Protein AF-A0A950PH02-F1 (afdb_monomer)

Mean predicted aligned error: 13.26 Å

Structure (mmCIF, N/CA/C/O backbone):
data_AF-A0A950PH02-F1
#
_entry.id   AF-A0A950PH02-F1
#
loop_
_atom_site.group_PDB
_atom_site.id
_atom_site.type_symbol
_atom_site.label_atom_id
_atom_site.label_alt_id
_atom_site.label_comp_id
_atom_site.label_asym_id
_atom_site.label_entity_id
_atom_site.label_seq_id
_atom_site.pdbx_PDB_ins_code
_atom_site.Cartn_x
_atom_site.Cartn_y
_atom_site.Cartn_z
_atom_site.occupancy
_atom_site.B_iso_or_equiv
_atom_site.auth_seq_id
_atom_site.auth_comp_id
_atom_site.auth_asym_id
_atom_site.auth_atom_id
_atom_site.pdbx_PDB_model_num
ATOM 1 N N . MET A 1 1 ? 4.020 9.907 53.297 1.00 42.47 1 MET A N 1
ATOM 2 C CA . MET A 1 1 ? 3.518 11.001 52.440 1.00 42.47 1 MET A CA 1
ATOM 3 C C . MET A 1 1 ? 4.330 10.961 51.159 1.00 42.47 1 MET A C 1
ATOM 5 O O . MET A 1 1 ? 5.426 11.499 51.120 1.00 42.47 1 MET A O 1
ATOM 9 N N . THR A 1 2 ? 3.854 10.184 50.190 1.00 59.25 2 THR A N 1
ATOM 10 C CA . THR A 1 2 ? 4.498 9.960 48.889 1.00 59.25 2 THR A CA 1
ATOM 11 C C . THR A 1 2 ? 4.078 11.093 47.957 1.00 59.25 2 THR A C 1
ATOM 13 O O . THR A 1 2 ? 2.890 11.402 47.890 1.00 59.25 2 THR A O 1
ATOM 16 N N . GLY A 1 3 ? 5.052 11.756 47.329 1.00 49.88 3 GLY A N 1
ATOM 17 C CA . GLY A 1 3 ? 4.821 12.865 46.401 1.00 49.88 3 GLY A CA 1
ATOM 18 C C . GLY A 1 3 ? 4.060 12.435 45.139 1.00 49.88 3 GLY A C 1
ATOM 19 O O . GLY A 1 3 ? 3.965 11.238 44.866 1.00 49.88 3 GLY A O 1
ATOM 20 N N . PRO A 1 4 ? 3.495 13.396 44.389 1.00 54.38 4 PRO A N 1
ATOM 21 C CA . PRO A 1 4 ? 2.764 13.107 43.164 1.00 54.38 4 PRO A CA 1
ATOM 22 C C . PRO A 1 4 ? 3.707 12.541 42.096 1.00 54.38 4 PRO A C 1
ATOM 24 O O . PRO A 1 4 ? 4.784 13.083 41.850 1.00 54.38 4 PRO A O 1
ATOM 27 N N . ASP A 1 5 ? 3.270 11.445 41.482 1.00 52.09 5 ASP A N 1
ATOM 28 C CA . ASP A 1 5 ? 3.854 10.839 40.287 1.00 52.09 5 ASP A CA 1
ATOM 29 C C . ASP A 1 5 ? 3.752 11.845 39.121 1.00 52.09 5 ASP A C 1
ATOM 31 O O . ASP A 1 5 ? 2.639 12.292 38.808 1.00 52.09 5 ASP A O 1
ATOM 35 N N . PRO A 1 6 ? 4.866 12.304 38.521 1.00 50.47 6 PRO A N 1
ATOM 36 C CA . PRO A 1 6 ? 4.802 13.246 37.421 1.00 50.47 6 PRO A CA 1
ATOM 37 C C . PRO A 1 6 ? 4.293 12.515 36.182 1.00 50.47 6 PRO A C 1
ATOM 39 O O . PRO A 1 6 ? 4.991 11.685 35.611 1.00 50.47 6 PRO A O 1
ATOM 42 N N . ALA A 1 7 ? 3.061 12.853 35.799 1.00 45.34 7 ALA A N 1
ATOM 43 C CA . ALA A 1 7 ? 2.533 12.822 34.440 1.00 45.34 7 ALA A CA 1
ATOM 44 C C . ALA A 1 7 ? 3.346 11.956 33.461 1.00 45.34 7 ALA A C 1
ATOM 46 O O . ALA A 1 7 ? 4.291 12.423 32.823 1.00 45.34 7 ALA A O 1
ATOM 47 N N . ARG A 1 8 ? 2.920 10.699 33.300 1.00 47.16 8 ARG A N 1
ATOM 48 C CA . ARG A 1 8 ? 3.188 9.924 32.085 1.00 47.16 8 ARG A CA 1
ATOM 49 C C . ARG A 1 8 ? 2.896 10.848 30.890 1.00 47.16 8 ARG A C 1
ATOM 51 O O . ARG A 1 8 ? 1.777 11.366 30.833 1.00 47.16 8 ARG A O 1
ATOM 58 N N . PRO A 1 9 ? 3.849 11.119 29.983 1.00 44.38 9 PRO A N 1
ATOM 59 C CA . PRO A 1 9 ? 3.592 12.029 28.879 1.00 44.38 9 PRO A CA 1
ATOM 60 C C . PRO A 1 9 ? 2.496 11.424 28.003 1.00 44.38 9 PRO A C 1
ATOM 62 O O . PRO A 1 9 ? 2.694 10.400 27.356 1.00 44.38 9 PRO A O 1
ATOM 65 N N . ALA A 1 10 ? 1.333 12.070 27.988 1.00 47.09 10 ALA A N 1
ATOM 66 C CA . ALA A 1 10 ? 0.228 11.792 27.074 1.00 47.09 10 ALA A CA 1
ATOM 67 C C . ALA A 1 10 ? 0.521 12.310 25.649 1.00 47.09 10 ALA A C 1
ATOM 69 O O . ALA A 1 10 ? -0.404 12.633 24.914 1.00 47.09 10 ALA A O 1
ATOM 70 N N . ASP A 1 11 ? 1.802 12.445 25.289 1.00 45.53 11 ASP A N 1
ATOM 71 C CA . ASP A 1 11 ? 2.251 13.363 24.240 1.00 45.53 11 ASP A CA 1
ATOM 72 C C . ASP A 1 11 ? 3.466 12.847 23.457 1.00 45.53 11 ASP A C 1
ATOM 74 O O . ASP A 1 11 ? 4.224 13.615 22.868 1.00 45.53 11 ASP A O 1
ATOM 78 N N . SER A 1 12 ? 3.657 11.528 23.390 1.00 48.78 12 SER A N 1
ATOM 79 C CA . SER A 1 12 ? 4.477 10.951 22.319 1.00 48.78 12 SER A CA 1
ATOM 80 C C . SER A 1 12 ? 3.660 10.933 21.025 1.00 48.78 12 SER A C 1
ATOM 82 O O . SER A 1 12 ? 3.371 9.881 20.463 1.00 48.78 12 SER A O 1
ATOM 84 N N . LEU A 1 13 ? 3.245 12.123 20.578 1.00 50.16 13 LEU A N 1
ATOM 85 C CA . LEU A 1 13 ? 2.852 12.340 19.195 1.00 50.16 13 LEU A CA 1
ATOM 86 C C . LEU A 1 13 ? 4.040 11.916 18.316 1.00 50.16 13 LEU A C 1
ATOM 88 O O . LEU A 1 13 ? 5.190 12.203 18.667 1.00 50.16 13 LEU A O 1
ATOM 92 N N . PRO A 1 14 ? 3.800 11.231 17.191 1.00 49.84 14 PRO A N 1
ATOM 93 C CA . PRO A 1 14 ? 4.866 10.940 16.245 1.00 49.84 14 PRO A CA 1
ATOM 94 C C . PRO A 1 14 ? 5.542 12.260 15.823 1.00 49.84 14 PRO A C 1
ATOM 96 O O . PR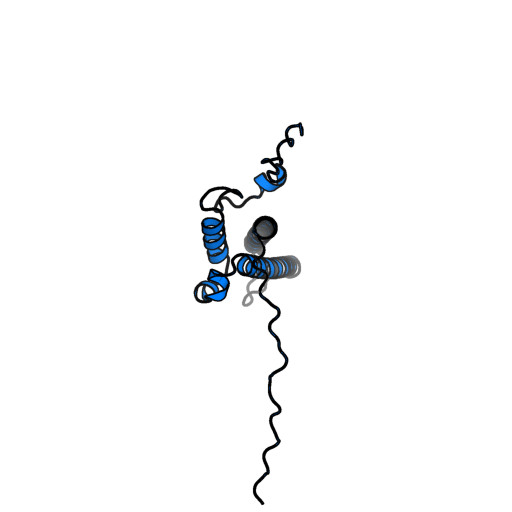O A 1 14 ? 4.866 13.283 15.692 1.00 49.84 14 PRO A O 1
ATOM 99 N N . GLU A 1 15 ? 6.874 12.260 15.658 1.00 4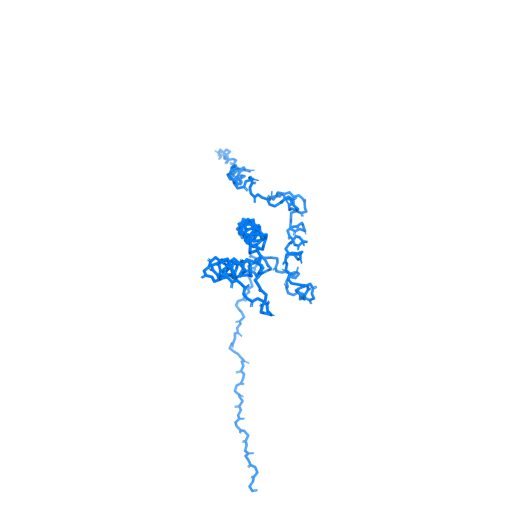6.81 15 GLU A N 1
ATOM 100 C CA . GLU A 1 15 ? 7.638 13.453 15.251 1.00 46.81 15 GLU A CA 1
ATOM 101 C C . GLU A 1 15 ? 6.951 14.178 14.075 1.00 46.81 15 GLU A C 1
ATOM 103 O O . GLU A 1 15 ? 6.387 13.515 13.204 1.00 46.81 15 GLU A O 1
ATOM 108 N N . PRO A 1 16 ? 7.012 15.519 13.972 1.00 48.34 16 PRO A N 1
ATOM 109 C CA . PRO A 1 16 ? 6.280 16.288 12.955 1.00 48.34 16 PRO A CA 1
ATOM 110 C C . PRO A 1 16 ? 6.542 15.842 11.501 1.00 48.34 16 PRO A C 1
ATOM 112 O O . PRO A 1 16 ? 5.706 16.071 10.630 1.00 48.34 16 PRO A O 1
ATOM 115 N N . ALA A 1 17 ? 7.658 15.154 11.230 1.00 47.06 17 ALA A N 1
ATOM 116 C CA . ALA A 1 17 ? 7.941 14.526 9.938 1.00 47.06 17 ALA A CA 1
ATOM 117 C C . ALA A 1 17 ? 7.074 13.280 9.648 1.00 47.06 17 ALA A C 1
ATOM 119 O O . ALA A 1 17 ? 6.694 13.046 8.504 1.00 47.06 17 ALA A O 1
ATOM 120 N N . ALA A 1 18 ? 6.717 12.498 10.668 1.00 51.53 18 ALA A N 1
ATOM 121 C CA . ALA A 1 18 ? 5.810 11.359 10.544 1.00 51.53 18 ALA A CA 1
ATOM 122 C C . ALA A 1 18 ? 4.347 11.796 10.341 1.00 51.53 18 ALA A C 1
ATOM 124 O O . ALA A 1 18 ? 3.586 11.073 9.701 1.00 51.53 18 ALA A O 1
ATOM 125 N N . ALA A 1 19 ? 3.969 12.996 10.799 1.00 56.97 19 ALA A N 1
ATOM 126 C CA . ALA A 1 19 ? 2.664 13.587 10.497 1.00 56.97 19 ALA A CA 1
ATOM 127 C C . ALA A 1 19 ? 2.527 14.012 9.021 1.00 56.97 19 ALA A C 1
ATOM 129 O O . ALA A 1 19 ? 1.443 13.901 8.458 1.00 56.97 19 ALA A O 1
ATOM 130 N N . ALA A 1 20 ? 3.615 14.463 8.381 1.00 68.81 20 ALA A N 1
ATOM 131 C CA . ALA A 1 20 ? 3.591 14.940 6.994 1.00 68.81 20 ALA A CA 1
ATOM 132 C C . ALA A 1 20 ? 3.315 13.829 5.964 1.00 68.81 20 ALA A C 1
ATOM 134 O O . ALA A 1 20 ? 2.728 14.097 4.922 1.00 68.81 20 ALA A O 1
ATOM 135 N N . ASN A 1 21 ? 3.705 12.590 6.275 1.00 84.69 21 ASN A N 1
ATOM 136 C CA . ASN A 1 21 ? 3.513 11.425 5.408 1.00 84.69 21 ASN A CA 1
ATOM 137 C C . ASN A 1 21 ? 2.443 10.472 5.948 1.00 84.69 21 ASN A C 1
ATOM 139 O O . ASN A 1 21 ? 2.432 9.299 5.588 1.00 84.69 21 ASN A O 1
ATOM 143 N N . TRP A 1 22 ? 1.572 10.933 6.846 1.00 93.12 22 TRP A N 1
ATOM 144 C CA . TRP A 1 22 ? 0.465 10.118 7.326 1.00 93.12 22 TRP A CA 1
ATOM 145 C C . TRP A 1 22 ? -0.625 10.011 6.244 1.00 93.12 22 TRP A C 1
ATOM 147 O O . TRP A 1 22 ? -0.921 11.010 5.593 1.00 93.12 22 TRP A O 1
ATOM 157 N N . PRO A 1 23 ? -1.238 8.835 6.019 1.00 96.12 23 PRO A N 1
ATOM 158 C CA . PRO A 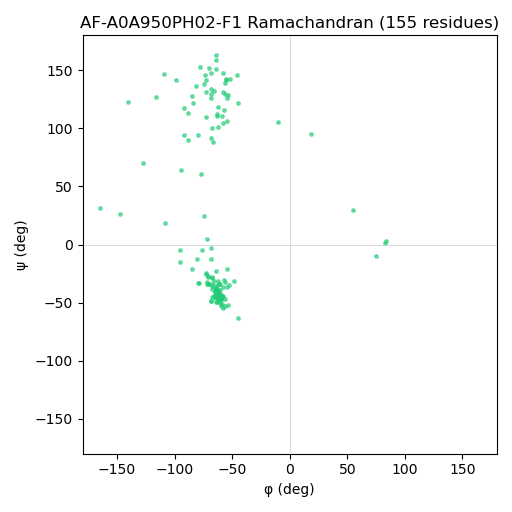1 23 ? -2.275 8.696 5.001 1.00 96.12 23 PRO A CA 1
ATOM 159 C C . PRO A 1 23 ? -3.558 9.455 5.374 1.00 96.12 23 PRO A C 1
ATOM 161 O O . PRO A 1 23 ? -4.155 9.197 6.418 1.00 96.12 23 PRO A O 1
ATOM 164 N N . ASP A 1 24 ? -4.040 10.322 4.477 1.00 93.62 24 ASP A N 1
ATOM 165 C CA . ASP A 1 24 ? -5.232 11.169 4.686 1.00 93.62 24 ASP A CA 1
ATOM 166 C C . ASP A 1 24 ? -6.506 10.380 5.033 1.00 93.62 24 ASP A C 1
ATOM 168 O O . ASP A 1 24 ? -7.371 10.850 5.772 1.00 93.62 24 ASP A O 1
ATOM 172 N N . ALA A 1 25 ? -6.633 9.161 4.502 1.00 95.81 25 ALA A N 1
ATOM 173 C CA . ALA A 1 25 ? -7.783 8.285 4.730 1.00 95.81 25 ALA A CA 1
ATOM 174 C C . ALA A 1 25 ? -7.781 7.607 6.115 1.00 95.81 25 ALA A C 1
ATOM 176 O O . ALA A 1 25 ? -8.727 6.892 6.458 1.00 95.81 25 ALA A O 1
ATOM 177 N N . VAL A 1 26 ? -6.724 7.796 6.908 1.00 97.50 26 VAL A N 1
ATOM 178 C CA . VAL A 1 26 ? -6.527 7.135 8.196 1.00 97.50 26 VAL A CA 1
ATOM 179 C C . VAL A 1 26 ? -6.527 8.178 9.301 1.00 97.50 26 VAL A C 1
ATOM 181 O O . VAL A 1 26 ? -5.760 9.138 9.281 1.00 97.50 26 VAL A O 1
ATOM 184 N N . HIS A 1 27 ? -7.366 7.980 10.314 1.00 94.44 27 HIS A N 1
ATOM 185 C CA . HIS A 1 27 ? -7.370 8.879 11.461 1.00 94.44 27 HIS A CA 1
ATOM 186 C C . HIS A 1 27 ? -6.036 8.816 12.219 1.00 94.44 27 HIS A C 1
ATOM 188 O O . HIS A 1 27 ? -5.305 7.832 12.143 1.00 94.44 27 HIS A O 1
ATOM 194 N N . GLN A 1 28 ? -5.727 9.854 12.991 1.00 90.31 28 GLN A N 1
ATOM 195 C CA . GLN A 1 28 ? -4.506 9.888 13.794 1.00 90.31 28 GLN A CA 1
ATOM 196 C C . GLN A 1 28 ? -4.509 8.796 14.884 1.00 90.31 28 GLN A C 1
ATOM 198 O O . GLN A 1 28 ? -5.584 8.438 15.391 1.00 90.31 28 GLN A O 1
ATOM 203 N N . PRO A 1 29 ? -3.335 8.286 15.292 1.00 88.12 29 PRO A N 1
ATOM 204 C CA . PRO A 1 29 ? -3.211 7.363 16.419 1.00 88.12 29 PRO A CA 1
ATOM 205 C C . PRO A 1 29 ? -3.897 7.888 17.687 1.00 88.12 29 PRO A C 1
ATOM 207 O O . PRO A 1 29 ? -3.892 9.086 17.961 1.00 88.12 29 PRO A O 1
ATOM 210 N N . GLY A 1 30 ? -4.531 7.000 18.456 1.00 83.88 30 GLY A N 1
ATOM 211 C CA . GLY A 1 30 ? -5.246 7.357 19.692 1.00 83.88 30 GLY A CA 1
ATOM 212 C C . GLY A 1 30 ? -6.605 8.046 19.495 1.00 83.88 30 GLY A C 1
ATOM 213 O O . GLY A 1 30 ? -7.374 8.168 20.449 1.00 83.88 30 GLY A O 1
ATOM 214 N N . SER A 1 31 ? -6.956 8.451 18.271 1.00 89.38 31 SER A N 1
ATOM 215 C CA . SER A 1 31 ? -8.267 9.041 17.989 1.00 89.38 31 SER A CA 1
ATOM 216 C C . SER A 1 31 ? -9.384 7.984 17.884 1.00 89.38 31 SER A C 1
ATOM 218 O O . SER A 1 31 ? -9.146 6.835 17.483 1.00 89.38 31 SER A O 1
ATOM 220 N N . PRO A 1 32 ? -10.646 8.348 18.186 1.00 90.38 32 PRO A N 1
ATOM 221 C CA . PRO A 1 32 ? -11.783 7.471 17.940 1.00 90.38 32 PRO A CA 1
ATOM 222 C C . PRO A 1 32 ? -11.868 7.049 16.467 1.00 90.38 32 PRO A C 1
ATOM 224 O O . PRO A 1 32 ? -11.849 7.870 15.549 1.00 90.38 32 PRO A O 1
ATOM 227 N N . GLY A 1 33 ? -12.002 5.743 16.233 1.00 91.44 33 GLY A N 1
ATOM 228 C CA . GLY A 1 33 ? -12.120 5.190 14.882 1.00 91.44 33 GLY A CA 1
ATOM 229 C C . GLY A 1 33 ? -10.794 4.962 14.153 1.00 91.44 33 GLY A C 1
ATOM 230 O O . GLY A 1 33 ? -10.850 4.471 13.026 1.00 91.44 33 GLY A O 1
ATOM 231 N N . PHE A 1 34 ? -9.642 5.216 14.790 1.00 93.31 34 PHE A N 1
ATOM 232 C CA . PHE A 1 34 ? -8.309 4.915 14.250 1.00 93.31 34 PHE A CA 1
ATOM 233 C C . PHE A 1 34 ? -8.237 3.520 13.618 1.00 93.31 34 PHE A C 1
ATOM 235 O O . PHE A 1 34 ? -8.125 3.405 12.398 1.00 93.31 34 PHE A O 1
ATOM 242 N N . GLU A 1 35 ? -8.436 2.459 14.404 1.00 93.00 35 GLU A N 1
ATOM 243 C CA . GLU A 1 35 ? -8.310 1.082 13.909 1.00 93.00 35 GLU A CA 1
ATOM 244 C C . GLU A 1 35 ? -9.298 0.759 12.771 1.00 93.00 35 GLU A C 1
ATOM 246 O O . GLU A 1 35 ? -8.963 0.042 11.827 1.00 93.00 35 GLU A O 1
ATOM 251 N N . ARG A 1 36 ? -10.511 1.333 12.805 1.00 95.94 36 ARG A N 1
ATOM 252 C CA . ARG A 1 36 ? -11.510 1.152 11.739 1.00 95.94 36 ARG A CA 1
ATOM 253 C C . ARG A 1 36 ? -11.060 1.805 10.432 1.00 95.94 36 ARG A C 1
ATOM 255 O O . ARG A 1 36 ? -11.196 1.180 9.383 1.00 95.94 36 ARG A O 1
ATOM 262 N N . SER A 1 37 ? -10.549 3.034 10.500 1.00 97.69 37 SER A N 1
ATOM 263 C CA . SER A 1 37 ? -10.049 3.764 9.329 1.00 97.69 37 SER A CA 1
ATOM 264 C C . SER A 1 37 ? -8.816 3.082 8.727 1.00 97.69 37 SER A C 1
ATOM 266 O O . SER A 1 37 ? -8.807 2.818 7.527 1.00 97.69 37 SER A O 1
ATOM 268 N N . VAL A 1 38 ? -7.864 2.647 9.567 1.00 97.81 38 VAL A N 1
ATOM 269 C CA . VAL A 1 38 ? -6.707 1.830 9.163 1.00 97.81 38 VAL A CA 1
ATOM 270 C C . VAL A 1 38 ? -7.159 0.583 8.414 1.00 97.81 38 VAL A C 1
ATOM 272 O O . VAL A 1 38 ? -6.699 0.320 7.308 1.00 97.81 38 VAL A O 1
ATOM 275 N N . LYS A 1 39 ? -8.081 -0.188 8.998 1.00 97.44 39 LYS A N 1
ATOM 276 C CA . LYS A 1 39 ? -8.559 -1.436 8.401 1.00 97.44 39 LYS A CA 1
ATOM 277 C C . LYS A 1 39 ? -9.227 -1.206 7.046 1.00 97.44 39 LYS A C 1
ATOM 279 O O . LYS A 1 39 ? -8.966 -1.969 6.122 1.00 97.44 39 LYS A O 1
ATOM 284 N N . SER A 1 40 ? -10.075 -0.181 6.925 1.00 98.06 40 SER A N 1
ATOM 285 C CA . SER A 1 40 ? -10.717 0.167 5.650 1.00 98.06 40 SER A CA 1
ATOM 286 C C . SER A 1 40 ? -9.673 0.498 4.588 1.00 98.06 40 SER A C 1
ATOM 288 O O . SER A 1 40 ? -9.644 -0.140 3.541 1.00 98.06 40 SER A O 1
ATOM 290 N N . TRP A 1 41 ? -8.769 1.422 4.911 1.00 98.44 41 TRP A N 1
ATOM 291 C CA . TRP A 1 41 ? -7.717 1.874 4.009 1.00 98.44 41 TRP A CA 1
ATOM 292 C C . TRP A 1 41 ? -6.793 0.730 3.570 1.00 98.44 41 TRP A C 1
ATOM 294 O O . TRP A 1 41 ? -6.546 0.551 2.381 1.00 98.44 41 TRP A O 1
ATOM 304 N N . LEU A 1 42 ? -6.359 -0.129 4.498 1.00 98.50 42 LEU A N 1
ATOM 305 C CA . LEU A 1 42 ? -5.541 -1.296 4.163 1.00 98.50 42 LEU A CA 1
ATOM 306 C C . LEU A 1 42 ? -6.269 -2.286 3.243 1.00 98.50 42 LEU A C 1
ATOM 308 O O . LEU A 1 42 ? -5.631 -2.892 2.387 1.00 98.50 42 LEU A 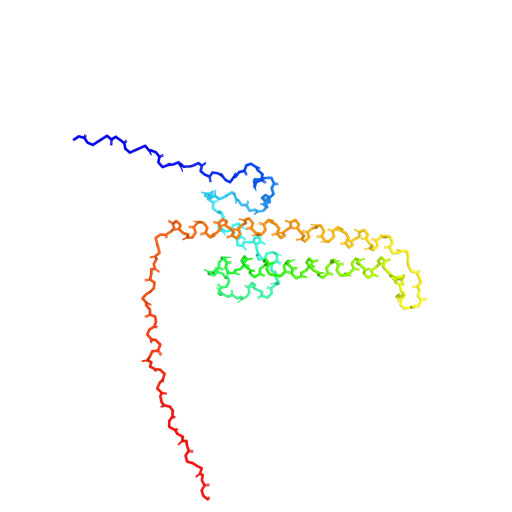O 1
ATOM 312 N N . PHE A 1 43 ? -7.586 -2.464 3.384 1.00 98.38 43 PHE A N 1
ATOM 313 C CA . PHE A 1 43 ? -8.351 -3.307 2.459 1.00 98.38 43 PHE A CA 1
ATOM 314 C C . PHE A 1 43 ? -8.550 -2.682 1.082 1.00 98.38 43 PHE A C 1
ATOM 316 O O . PHE A 1 43 ? -8.742 -3.424 0.119 1.00 98.38 43 PHE A O 1
ATOM 323 N N . ASP A 1 44 ? -8.503 -1.358 0.981 1.00 97.94 44 ASP A N 1
ATOM 324 C CA . ASP A 1 44 ? -8.525 -0.663 -0.304 1.00 97.94 44 ASP A CA 1
ATOM 325 C C . ASP A 1 44 ? -7.200 -0.837 -1.056 1.00 97.94 44 ASP A C 1
ATOM 327 O O . ASP A 1 44 ? -7.213 -0.977 -2.278 1.00 97.94 44 ASP A O 1
ATOM 331 N N . LEU A 1 45 ? -6.083 -0.945 -0.329 1.00 97.81 45 LEU A N 1
ATOM 332 C CA . LEU A 1 45 ? -4.766 -1.273 -0.888 1.00 97.81 45 LEU A CA 1
ATOM 333 C C . LEU A 1 45 ? -4.576 -2.773 -1.157 1.00 97.81 45 LEU A C 1
ATOM 335 O O . LEU A 1 45 ? -3.860 -3.175 -2.077 1.00 97.81 45 LEU A O 1
ATOM 339 N N . ALA A 1 46 ? -5.178 -3.629 -0.333 1.00 97.00 46 ALA A N 1
ATOM 340 C CA . ALA A 1 46 ? -5.029 -5.067 -0.461 1.00 97.00 46 ALA A CA 1
ATOM 341 C C . ALA A 1 46 ? -5.744 -5.600 -1.716 1.00 97.00 46 ALA A C 1
ATOM 343 O O . ALA A 1 46 ? -6.780 -5.081 -2.139 1.00 97.00 46 ALA A O 1
ATOM 344 N N . PRO A 1 47 ? -5.267 -6.718 -2.290 1.00 95.12 47 PRO A N 1
ATOM 345 C CA . PRO A 1 47 ? -6.003 -7.386 -3.349 1.00 95.12 47 PRO A CA 1
ATOM 346 C C . PRO A 1 47 ? -7.439 -7.731 -2.916 1.00 95.12 47 PRO A C 1
ATOM 348 O O . PRO A 1 47 ? -7.624 -8.201 -1.791 1.00 95.12 47 PRO A O 1
ATOM 351 N N . PRO A 1 48 ? -8.448 -7.631 -3.806 1.00 95.69 48 PRO A N 1
ATOM 352 C CA . PRO A 1 48 ? -9.854 -7.801 -3.429 1.00 95.69 48 PRO A CA 1
ATOM 353 C C . PRO A 1 48 ? -10.163 -9.102 -2.679 1.00 95.69 48 PRO A C 1
ATOM 355 O O . PRO A 1 48 ? -10.967 -9.100 -1.752 1.00 95.69 48 PRO A O 1
ATOM 358 N N . ARG A 1 49 ? -9.469 -10.196 -3.025 1.00 95.06 49 ARG A N 1
ATOM 359 C CA . ARG A 1 49 ? -9.615 -11.506 -2.371 1.00 95.06 49 ARG A CA 1
ATOM 360 C C . ARG A 1 49 ? -9.367 -11.474 -0.857 1.00 95.06 49 ARG A C 1
ATOM 362 O O . ARG A 1 49 ? -9.987 -12.238 -0.133 1.00 95.06 49 ARG A O 1
ATOM 369 N N . CYS A 1 50 ? -8.509 -10.574 -0.372 1.00 95.00 50 CYS A N 1
ATOM 370 C CA . CYS A 1 50 ? -8.188 -10.452 1.049 1.00 95.00 50 CYS A CA 1
ATOM 371 C C . CYS A 1 50 ? -9.404 -10.040 1.894 1.00 95.00 50 CYS A C 1
ATOM 373 O O . CYS A 1 50 ? -9.436 -10.355 3.079 1.00 95.00 50 CYS A O 1
ATOM 375 N N . ARG A 1 51 ? -10.422 -9.397 1.297 1.00 95.75 51 ARG A N 1
ATOM 376 C CA . ARG A 1 51 ? -11.678 -9.037 1.982 1.00 95.75 51 ARG A CA 1
ATOM 377 C C . ARG A 1 51 ? -12.548 -10.247 2.353 1.00 95.75 51 ARG A C 1
ATOM 379 O O . ARG A 1 51 ? -13.500 -10.090 3.105 1.00 95.75 51 ARG A O 1
ATOM 386 N N . TYR A 1 52 ? -12.253 -11.435 1.820 1.00 96.56 52 TYR A N 1
ATOM 387 C CA . TYR A 1 52 ? -12.948 -12.677 2.181 1.00 96.56 52 TYR A CA 1
ATOM 388 C C . TYR A 1 52 ? -12.207 -13.476 3.261 1.00 96.56 52 TYR A C 1
ATOM 390 O O . TYR A 1 52 ? -12.714 -14.486 3.742 1.00 96.56 52 TYR A O 1
ATOM 398 N N . GLU A 1 53 ? -11.014 -13.029 3.657 1.00 95.62 53 GLU A N 1
ATOM 399 C CA . GLU A 1 53 ? -10.175 -13.728 4.622 1.00 95.62 53 GLU A CA 1
ATOM 400 C C . GLU A 1 53 ? -10.463 -13.229 6.039 1.00 95.62 53 GLU A C 1
ATOM 402 O O . GLU A 1 53 ? -9.864 -12.270 6.531 1.00 95.62 53 GLU A O 1
ATOM 407 N N . ASP A 1 54 ? -11.358 -13.924 6.737 1.00 95.62 54 ASP A N 1
ATOM 408 C CA . ASP A 1 54 ? -11.774 -13.627 8.115 1.00 95.62 54 ASP A CA 1
ATOM 409 C C . ASP A 1 54 ? -10.607 -13.400 9.095 1.00 95.62 54 ASP A C 1
ATOM 411 O O . ASP A 1 54 ? -10.713 -12.627 10.053 1.00 95.62 54 ASP A O 1
ATOM 415 N N . VAL A 1 55 ? -9.472 -14.073 8.876 1.00 94.81 55 VAL A N 1
ATOM 416 C CA . VAL A 1 55 ? -8.261 -13.890 9.687 1.00 94.81 55 VAL A CA 1
ATOM 417 C C . VAL A 1 55 ? -7.719 -12.463 9.588 1.00 94.81 55 VAL A C 1
ATOM 419 O O . VAL A 1 55 ? -7.376 -11.882 10.616 1.00 94.81 55 VAL A O 1
ATOM 422 N N . LEU A 1 56 ? -7.729 -11.862 8.396 1.00 93.81 56 LEU A N 1
ATOM 423 C CA . LEU A 1 56 ? -7.259 -10.494 8.165 1.00 93.81 56 LEU A CA 1
ATOM 424 C C . LEU A 1 56 ? -8.221 -9.467 8.764 1.00 93.81 56 LEU A C 1
ATOM 426 O O . LEU A 1 56 ? -7.796 -8.413 9.227 1.00 93.81 56 LEU A O 1
ATOM 430 N N . HIS A 1 57 ? -9.509 -9.805 8.869 1.00 94.19 57 HIS A N 1
ATOM 431 C CA . HIS A 1 57 ? -10.473 -8.970 9.583 1.00 94.19 57 HIS A CA 1
ATOM 432 C C . HIS A 1 57 ? -10.223 -8.927 11.098 1.00 94.19 57 HIS A C 1
ATOM 434 O O . HIS A 1 57 ? -10.583 -7.934 11.732 1.00 94.19 57 HIS A O 1
ATOM 440 N N . ARG A 1 58 ? -9.635 -9.976 11.683 1.00 94.69 58 ARG A N 1
ATOM 441 C CA . ARG A 1 58 ? -9.316 -10.056 13.121 1.00 94.69 58 ARG A CA 1
ATOM 442 C C . ARG A 1 58 ? -7.881 -9.645 13.454 1.00 94.69 58 ARG A C 1
ATOM 444 O O . ARG A 1 58 ? -7.560 -9.459 14.623 1.00 94.69 58 ARG A O 1
ATOM 451 N N . ARG A 1 59 ? -7.004 -9.572 12.452 1.00 94.81 59 ARG A N 1
ATOM 452 C CA . ARG A 1 59 ? -5.563 -9.344 12.609 1.00 94.81 59 ARG A CA 1
ATOM 453 C C . ARG A 1 59 ? -5.116 -8.177 11.728 1.00 94.81 59 ARG A C 1
ATOM 455 O O .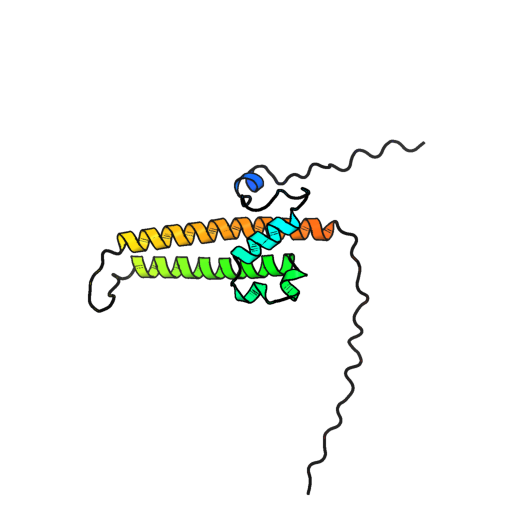 ARG A 1 59 ? -4.393 -8.371 10.755 1.00 94.81 59 ARG A O 1
ATOM 462 N N . THR A 1 60 ? -5.527 -6.963 12.090 1.00 95.19 60 THR A N 1
ATOM 463 C CA . THR A 1 60 ? -5.210 -5.730 11.344 1.00 95.19 60 THR A CA 1
ATOM 464 C C . THR A 1 60 ? -3.698 -5.538 11.137 1.00 95.19 60 THR A C 1
ATOM 466 O O . THR A 1 60 ? -3.279 -5.139 10.056 1.00 9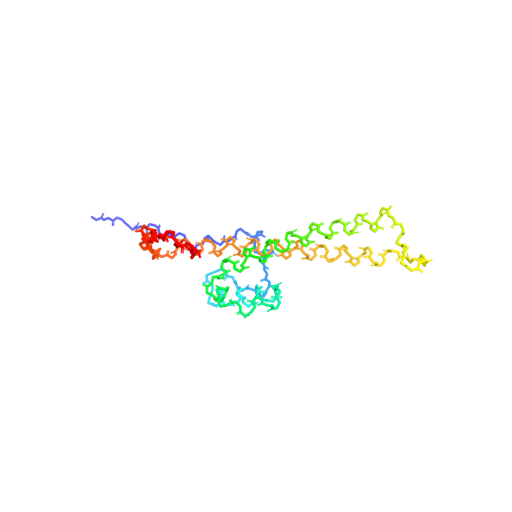5.19 60 THR A O 1
ATOM 469 N N . LEU A 1 61 ? -2.863 -5.903 12.120 1.00 96.31 61 LEU A N 1
ATOM 470 C CA . LEU A 1 61 ? -1.399 -5.857 11.987 1.00 96.31 61 LEU A CA 1
ATOM 471 C C . LEU A 1 61 ? -0.862 -6.814 10.906 1.00 96.31 61 LEU A C 1
ATOM 473 O O . LEU A 1 61 ? 0.039 -6.453 10.154 1.00 96.31 61 LEU A O 1
ATOM 477 N N . GLU A 1 62 ? -1.429 -8.017 10.783 1.00 96.50 62 GLU A N 1
ATOM 478 C CA . GLU A 1 62 ? -1.026 -8.959 9.728 1.00 96.50 62 GLU A CA 1
ATOM 479 C C . GLU A 1 62 ? -1.483 -8.487 8.344 1.00 96.50 62 GLU A C 1
ATOM 481 O O . GLU A 1 62 ? -0.765 -8.665 7.361 1.00 96.50 62 GLU A O 1
ATOM 486 N N . LEU A 1 63 ? -2.645 -7.829 8.261 1.00 97.75 63 LEU A N 1
ATOM 487 C CA . LEU A 1 63 ? -3.078 -7.163 7.033 1.00 97.75 63 LEU A CA 1
ATOM 488 C C . LEU A 1 63 ? -2.085 -6.060 6.624 1.00 97.75 63 LEU A C 1
ATOM 490 O O . LEU A 1 63 ? -1.698 -6.011 5.458 1.00 97.75 63 LEU A O 1
ATOM 494 N N . ALA A 1 64 ? -1.626 -5.231 7.569 1.00 98.06 64 ALA A N 1
ATOM 495 C CA . ALA A 1 64 ? -0.625 -4.194 7.305 1.00 98.06 64 ALA A CA 1
ATOM 496 C C . ALA A 1 64 ? 0.691 -4.790 6.774 1.00 98.06 64 ALA A C 1
ATOM 498 O O . ALA A 1 64 ? 1.180 -4.363 5.729 1.00 98.06 64 ALA A O 1
ATOM 499 N N . ARG A 1 65 ? 1.203 -5.848 7.421 1.00 98.12 65 ARG A N 1
ATOM 500 C CA . ARG A 1 65 ? 2.404 -6.581 6.975 1.00 98.12 65 ARG A CA 1
ATOM 501 C C . ARG A 1 65 ? 2.254 -7.146 5.567 1.00 98.12 65 ARG A C 1
ATOM 503 O O . ARG A 1 65 ? 3.174 -7.041 4.759 1.00 98.12 65 ARG A O 1
ATOM 510 N N . LEU A 1 66 ? 1.102 -7.744 5.264 1.00 98.00 66 LEU A N 1
ATOM 511 C CA . LEU A 1 66 ? 0.814 -8.293 3.940 1.00 98.00 66 LEU A CA 1
ATOM 512 C C . LEU A 1 66 ? 0.821 -7.199 2.868 1.00 98.00 66 LEU A C 1
ATOM 514 O O . LEU A 1 66 ? 1.434 -7.385 1.815 1.00 98.00 66 LEU A O 1
ATOM 518 N N . VAL A 1 67 ? 0.160 -6.066 3.128 1.00 98.44 67 VAL A N 1
ATOM 519 C CA . VAL A 1 67 ? 0.138 -4.924 2.202 1.00 98.44 67 VAL A CA 1
ATOM 520 C C . VAL A 1 67 ? 1.544 -4.347 2.024 1.00 98.44 67 VAL A C 1
ATOM 522 O O . VAL A 1 67 ? 1.954 -4.124 0.887 1.00 98.44 67 VAL A O 1
ATOM 525 N N . ARG A 1 68 ? 2.326 -4.196 3.104 1.00 98.50 68 ARG A N 1
ATOM 526 C CA . ARG A 1 68 ? 3.723 -3.740 3.031 1.00 98.50 68 ARG A CA 1
ATOM 527 C C . ARG A 1 68 ? 4.561 -4.633 2.119 1.00 98.50 68 ARG A C 1
ATOM 529 O O . ARG A 1 68 ? 5.176 -4.132 1.184 1.00 98.50 68 ARG A O 1
ATOM 536 N N . LEU A 1 69 ? 4.552 -5.948 2.352 1.00 98.38 69 LEU A N 1
ATOM 537 C CA . LEU A 1 69 ? 5.309 -6.911 1.538 1.00 98.38 69 LEU A CA 1
ATOM 538 C C . LEU A 1 69 ? 4.920 -6.840 0.058 1.00 98.38 69 LEU A C 1
ATOM 540 O O . LEU A 1 69 ? 5.763 -6.995 -0.827 1.00 98.38 69 LEU A O 1
ATOM 544 N N . ARG A 1 70 ? 3.637 -6.598 -0.224 1.00 97.06 70 ARG A N 1
ATOM 545 C CA . ARG A 1 70 ? 3.156 -6.437 -1.592 1.00 97.06 70 ARG A CA 1
ATOM 546 C C . ARG A 1 70 ? 3.688 -5.157 -2.235 1.00 97.06 70 ARG A C 1
ATOM 548 O O . ARG A 1 70 ? 4.223 -5.232 -3.334 1.00 97.06 70 ARG A O 1
ATOM 555 N N . LEU A 1 71 ? 3.595 -4.024 -1.548 1.00 97.50 71 LEU A N 1
ATOM 556 C CA . LEU A 1 71 ? 4.095 -2.743 -2.053 1.00 97.50 71 LEU A CA 1
ATOM 557 C C . LEU A 1 71 ? 5.624 -2.731 -2.208 1.00 97.50 71 LEU A C 1
ATOM 559 O O . LEU A 1 71 ? 6.143 -2.113 -3.136 1.00 97.50 71 LEU A O 1
ATOM 563 N N . GLU A 1 72 ? 6.357 -3.463 -1.363 1.00 98.12 72 GLU A N 1
ATOM 564 C CA . GLU A 1 72 ? 7.795 -3.706 -1.541 1.00 98.12 72 GLU A CA 1
ATOM 565 C C . GLU A 1 72 ? 8.073 -4.444 -2.857 1.00 98.12 72 GLU A C 1
ATOM 567 O O . GLU A 1 72 ? 8.930 -4.023 -3.639 1.00 98.12 72 GLU A O 1
ATOM 572 N N . ALA A 1 73 ? 7.319 -5.510 -3.143 1.00 97.44 73 ALA A N 1
ATOM 573 C CA . ALA A 1 73 ? 7.438 -6.242 -4.401 1.00 97.44 73 ALA A CA 1
ATOM 574 C C . ALA A 1 73 ? 7.053 -5.377 -5.615 1.00 97.44 73 ALA A C 1
ATOM 576 O O . ALA A 1 73 ? 7.768 -5.381 -6.621 1.00 97.44 73 ALA A O 1
ATOM 577 N N . ASP A 1 74 ? 5.975 -4.598 -5.510 1.00 95.56 74 ASP A N 1
ATOM 578 C CA . ASP A 1 74 ? 5.521 -3.696 -6.571 1.00 95.56 74 ASP A CA 1
ATOM 579 C C . ASP A 1 74 ? 6.574 -2.600 -6.837 1.00 95.56 74 ASP A C 1
ATOM 581 O O . ASP A 1 74 ? 6.922 -2.342 -7.989 1.00 95.56 74 ASP A O 1
ATOM 585 N N . THR A 1 75 ? 7.197 -2.045 -5.791 1.00 96.50 75 THR A N 1
ATOM 586 C CA . THR A 1 75 ? 8.308 -1.084 -5.912 1.00 96.50 75 THR A CA 1
ATOM 587 C C . THR A 1 75 ? 9.491 -1.679 -6.676 1.00 96.50 75 THR A C 1
ATOM 589 O O . THR A 1 75 ? 10.050 -1.038 -7.572 1.00 96.50 75 THR A O 1
ATOM 592 N N . VAL A 1 76 ? 9.887 -2.916 -6.363 1.00 96.88 76 VAL A N 1
ATOM 593 C CA . VAL A 1 76 ? 10.966 -3.612 -7.086 1.00 96.88 76 VAL A CA 1
ATOM 594 C C . VAL A 1 76 ? 10.594 -3.814 -8.558 1.00 96.88 76 VAL A C 1
ATOM 596 O O . VAL A 1 76 ? 11.421 -3.556 -9.441 1.00 96.88 76 VAL A O 1
ATOM 599 N N . ALA A 1 77 ? 9.354 -4.224 -8.832 1.00 95.62 77 ALA A N 1
ATOM 600 C CA . ALA A 1 77 ? 8.858 -4.435 -10.186 1.00 95.62 77 ALA A CA 1
ATOM 601 C C . ALA A 1 77 ? 8.841 -3.134 -11.004 1.00 95.62 77 ALA A C 1
ATOM 603 O O . ALA A 1 77 ? 9.326 -3.125 -12.136 1.00 95.62 77 ALA A O 1
ATOM 604 N N . MET A 1 78 ? 8.379 -2.022 -10.424 1.00 94.88 78 MET A N 1
ATOM 605 C CA . MET A 1 78 ? 8.329 -0.718 -11.098 1.00 94.88 78 MET A CA 1
ATOM 606 C C . MET A 1 78 ? 9.721 -0.190 -11.446 1.00 94.88 78 MET A C 1
ATOM 608 O O . MET A 1 78 ? 9.952 0.280 -12.562 1.00 94.88 78 MET A O 1
ATOM 612 N N . HIS A 1 79 ? 10.694 -0.351 -10.545 1.00 93.62 79 HIS A N 1
ATOM 613 C CA . HIS A 1 79 ? 12.092 -0.051 -10.856 1.00 93.62 79 HIS A CA 1
ATOM 614 C C . HIS A 1 79 ? 12.634 -0.915 -12.005 1.00 93.62 79 HIS A C 1
ATOM 616 O O . HIS A 1 79 ? 13.393 -0.423 -12.840 1.00 93.62 79 HIS A O 1
ATOM 622 N N . GLY A 1 80 ? 12.263 -2.198 -12.054 1.00 92.75 80 GLY A N 1
ATOM 623 C CA . GLY A 1 80 ? 12.604 -3.094 -13.160 1.00 92.75 80 GLY A CA 1
ATOM 624 C C . GLY A 1 80 ? 12.000 -2.644 -14.490 1.00 92.75 80 GLY A C 1
ATOM 625 O O . GLY A 1 80 ? 12.728 -2.529 -15.475 1.00 92.75 80 GLY A O 1
ATOM 626 N N . GLY A 1 81 ? 10.704 -2.324 -14.497 1.00 90.12 81 GLY A N 1
ATOM 627 C CA . GLY A 1 81 ? 9.982 -1.835 -15.671 1.00 90.12 81 GLY A CA 1
ATOM 628 C C . GLY A 1 81 ? 10.578 -0.545 -16.232 1.00 90.12 81 GLY A C 1
ATOM 629 O O . GLY A 1 81 ? 10.875 -0.477 -17.420 1.00 90.12 81 GLY A O 1
ATOM 630 N N . LEU A 1 82 ? 10.863 0.442 -15.375 1.00 90.38 82 LEU A N 1
ATOM 631 C CA . LEU A 1 82 ? 11.502 1.696 -15.795 1.00 90.38 82 LEU A CA 1
ATOM 632 C C . LEU A 1 82 ? 12.879 1.483 -16.425 1.00 90.38 82 LEU A C 1
ATOM 634 O O . LEU A 1 82 ? 13.189 2.099 -17.443 1.00 90.38 82 LEU A O 1
ATOM 638 N N . ARG A 1 83 ? 13.712 0.608 -15.846 1.00 89.25 83 ARG A N 1
ATOM 639 C CA . ARG A 1 83 ? 15.0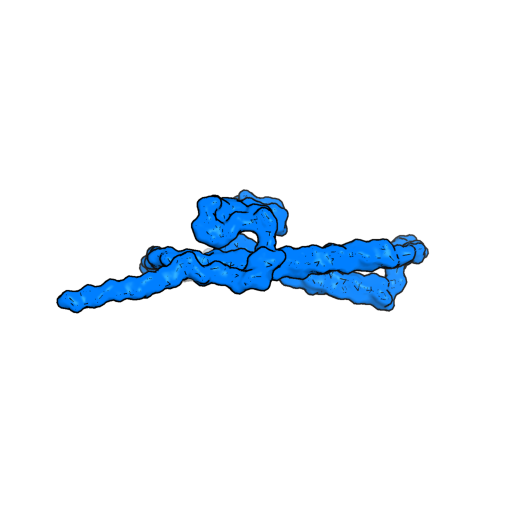24 0.289 -16.432 1.00 89.25 83 ARG A CA 1
ATOM 640 C C . ARG A 1 83 ? 14.888 -0.353 -17.809 1.00 89.25 83 ARG A C 1
ATOM 642 O O . ARG A 1 83 ? 15.674 -0.023 -18.691 1.00 89.25 83 ARG A O 1
ATOM 649 N N . ALA A 1 84 ? 13.907 -1.236 -17.992 1.00 85.94 84 ALA A N 1
ATOM 650 C CA . ALA A 1 84 ? 13.647 -1.865 -19.282 1.00 85.94 84 ALA A CA 1
ATOM 651 C C . ALA A 1 84 ? 13.202 -0.837 -20.338 1.00 85.94 84 ALA A C 1
ATOM 653 O O . ALA A 1 84 ? 13.731 -0.852 -21.443 1.00 85.94 84 ALA A O 1
ATOM 654 N N . LEU A 1 85 ? 12.314 0.098 -19.976 1.00 84.06 85 LEU A N 1
ATOM 655 C CA . LEU A 1 85 ? 11.832 1.160 -20.874 1.00 84.06 85 LEU A CA 1
ATOM 656 C C . LEU A 1 85 ? 12.937 2.129 -21.321 1.00 84.06 85 LEU A C 1
ATOM 658 O O . LEU A 1 85 ? 12.935 2.583 -22.459 1.00 84.06 85 LEU A O 1
ATOM 662 N N . VAL A 1 86 ? 13.871 2.463 -20.426 1.00 81.50 86 VAL A N 1
ATOM 663 C CA . VAL A 1 86 ? 14.982 3.383 -20.734 1.00 81.50 86 VAL A CA 1
ATOM 664 C C . VAL A 1 86 ? 16.102 2.685 -21.513 1.00 81.50 86 VAL A C 1
ATOM 666 O O . VAL A 1 86 ? 16.782 3.323 -22.314 1.00 81.50 86 VAL A O 1
ATOM 669 N N . GLY A 1 87 ? 16.329 1.394 -21.256 1.00 74.19 87 GLY A N 1
ATOM 670 C CA . GLY A 1 87 ? 17.441 0.632 -21.827 1.00 74.19 87 GLY A CA 1
ATOM 671 C C . GLY A 1 87 ? 17.187 0.040 -23.215 1.00 74.19 87 GLY A C 1
ATOM 672 O O . GLY A 1 87 ? 18.156 -0.256 -23.911 1.00 74.19 87 GLY A O 1
ATOM 673 N N . ASP A 1 88 ? 15.927 -0.134 -23.619 1.00 65.88 88 ASP A N 1
ATOM 674 C CA . ASP A 1 88 ? 15.550 -0.754 -24.893 1.00 65.88 88 ASP A CA 1
ATOM 675 C C . ASP A 1 88 ? 14.349 -0.008 -25.503 1.00 65.88 88 ASP A C 1
ATOM 677 O O . ASP A 1 88 ? 13.315 0.115 -24.837 1.00 65.88 88 ASP A O 1
ATOM 681 N N . PRO A 1 89 ? 14.433 0.527 -26.739 1.00 61.41 89 PRO A N 1
ATOM 682 C CA . PRO A 1 89 ? 13.261 1.072 -27.406 1.00 61.41 89 PRO A CA 1
ATOM 683 C C . PRO A 1 89 ? 12.181 -0.007 -27.512 1.00 61.41 89 PRO A C 1
ATOM 685 O O . PRO A 1 89 ? 12.347 -1.019 -28.194 1.00 61.41 89 PRO A O 1
ATOM 688 N N . VAL A 1 90 ? 11.057 0.233 -26.839 1.00 61.44 90 VAL A N 1
ATOM 689 C CA . VAL A 1 90 ? 9.932 -0.699 -26.774 1.00 61.44 90 VAL A CA 1
ATOM 690 C C . VAL A 1 90 ? 9.436 -1.010 -28.185 1.00 61.44 90 VAL A C 1
ATOM 692 O O . VAL A 1 90 ? 8.745 -0.206 -28.810 1.00 61.44 90 VAL A O 1
ATOM 695 N N . ARG A 1 91 ? 9.765 -2.204 -28.684 1.00 57.69 91 ARG A N 1
ATOM 696 C CA . ARG A 1 91 ? 9.122 -2.788 -29.864 1.00 57.69 91 ARG A CA 1
ATOM 697 C C . ARG A 1 91 ? 7.904 -3.571 -29.417 1.00 57.69 91 ARG A C 1
ATOM 699 O O . ARG A 1 91 ? 7.975 -4.771 -29.161 1.00 57.69 91 ARG A O 1
ATOM 706 N N . THR A 1 92 ? 6.768 -2.897 -29.369 1.00 62.31 92 THR A N 1
ATOM 707 C CA . THR A 1 92 ? 5.479 -3.566 -29.199 1.00 62.31 92 THR A CA 1
ATOM 708 C C . THR A 1 92 ? 4.919 -3.842 -30.589 1.00 62.31 92 THR A C 1
ATOM 710 O O . THR A 1 92 ? 4.704 -2.921 -31.366 1.00 62.31 92 THR A O 1
ATOM 713 N N . HIS A 1 93 ? 4.738 -5.117 -30.939 1.00 59.78 93 HIS A N 1
ATOM 714 C CA . HIS A 1 93 ? 4.141 -5.542 -32.218 1.00 59.78 93 HIS A CA 1
ATOM 715 C C . HIS A 1 93 ? 4.808 -4.979 -33.493 1.00 59.78 93 HIS A C 1
ATOM 717 O O . HIS A 1 93 ? 4.162 -4.838 -34.525 1.00 59.78 93 HIS A O 1
ATOM 723 N N . GLY A 1 94 ? 6.115 -4.705 -33.453 1.00 59.53 94 GLY A N 1
ATOM 724 C CA . GLY A 1 94 ? 6.863 -4.219 -34.620 1.00 59.53 94 GLY A CA 1
ATOM 725 C C . GLY A 1 94 ? 6.767 -2.712 -34.865 1.00 59.53 94 GLY A C 1
ATOM 726 O O . GLY A 1 94 ? 7.407 -2.222 -35.793 1.00 59.53 94 GLY A O 1
ATOM 727 N N . GLU A 1 95 ? 6.050 -1.974 -34.017 1.00 61.97 95 GLU A N 1
ATOM 728 C CA . GLU A 1 95 ? 5.984 -0.517 -34.070 1.00 61.97 95 GLU A CA 1
ATOM 729 C C . GLU A 1 95 ? 6.931 0.110 -33.041 1.00 61.97 95 GLU A C 1
ATOM 731 O O . GLU A 1 95 ? 7.098 -0.387 -31.924 1.00 61.97 95 GLU A O 1
ATOM 736 N N . PHE A 1 96 ? 7.571 1.208 -33.443 1.00 63.28 96 PHE A N 1
ATOM 737 C CA . PHE A 1 96 ? 8.262 2.102 -32.521 1.00 63.28 96 PHE A CA 1
ATOM 738 C C . PHE A 1 96 ? 7.231 3.067 -31.941 1.00 63.28 96 PHE A C 1
ATOM 740 O O . PHE A 1 96 ? 6.594 3.807 -32.687 1.00 63.28 96 PHE A O 1
ATOM 747 N N . PHE A 1 97 ? 7.095 3.075 -30.621 1.00 70.31 97 PHE A N 1
ATOM 748 C CA . PHE A 1 97 ? 6.283 4.052 -29.904 1.00 70.31 97 PHE A CA 1
ATOM 749 C C . PHE A 1 97 ? 7.187 5.021 -29.134 1.00 70.31 97 PHE A C 1
ATOM 751 O O . PHE A 1 97 ? 8.256 4.631 -28.656 1.00 70.31 97 PHE A O 1
ATOM 758 N N . ASP A 1 98 ? 6.764 6.282 -29.015 1.00 70.50 98 ASP A N 1
ATOM 759 C CA . ASP A 1 98 ? 7.427 7.264 -28.155 1.00 70.50 98 ASP A CA 1
ATOM 760 C C . ASP A 1 98 ? 7.250 6.864 -26.686 1.00 70.50 98 ASP A C 1
ATOM 762 O O . ASP A 1 98 ? 6.215 7.091 -26.063 1.00 70.50 98 ASP A O 1
ATOM 766 N N . ALA A 1 99 ? 8.290 6.262 -26.115 1.00 78.88 99 ALA A N 1
ATOM 767 C CA . ALA A 1 99 ? 8.264 5.763 -24.750 1.00 78.88 99 ALA A CA 1
ATOM 768 C C . ALA A 1 99 ? 8.206 6.872 -23.685 1.00 78.88 99 ALA A C 1
ATOM 770 O O . ALA A 1 99 ? 8.124 6.534 -22.506 1.00 78.88 99 ALA A O 1
ATOM 771 N N . THR A 1 100 ? 8.250 8.161 -24.040 1.00 84.38 100 THR A N 1
ATOM 772 C CA . THR A 1 100 ? 8.249 9.269 -23.069 1.00 84.38 100 THR A CA 1
ATOM 773 C C . THR A 1 100 ? 6.999 9.244 -22.191 1.00 84.38 100 THR A C 1
ATOM 775 O O . THR A 1 100 ? 7.113 9.205 -20.966 1.00 84.38 100 THR A O 1
ATOM 778 N N . GLU A 1 101 ? 5.811 9.163 -22.797 1.00 84.38 101 GLU A N 1
ATOM 779 C CA . GLU A 1 101 ? 4.541 9.131 -22.057 1.00 84.38 101 GLU A CA 1
ATOM 780 C C . GLU A 1 101 ? 4.458 7.906 -21.134 1.00 84.38 101 GLU A C 1
ATOM 782 O O . GLU A 1 101 ? 4.082 8.011 -19.963 1.00 84.38 101 GLU A O 1
ATOM 787 N N . LEU A 1 102 ? 4.881 6.745 -21.640 1.00 87.12 102 LEU A N 1
ATOM 788 C CA . LEU A 1 102 ? 4.898 5.497 -20.882 1.00 87.12 102 LEU A CA 1
ATOM 789 C C . LEU A 1 102 ? 5.920 5.535 -19.737 1.00 87.12 102 LEU A C 1
ATOM 791 O O . LEU A 1 102 ? 5.650 5.054 -18.639 1.00 87.12 102 LEU A O 1
ATOM 795 N N . THR A 1 103 ? 7.079 6.147 -19.971 1.00 89.88 103 THR A N 1
ATOM 796 C CA . THR A 1 103 ? 8.116 6.345 -18.955 1.00 89.88 103 THR A CA 1
ATOM 797 C C . THR A 1 103 ? 7.604 7.245 -17.839 1.00 89.88 103 THR A C 1
ATOM 799 O O . THR A 1 103 ? 7.794 6.930 -16.664 1.00 89.88 103 THR A O 1
ATOM 802 N N . ASP A 1 104 ? 6.924 8.339 -18.178 1.00 91.56 104 ASP A N 1
ATOM 803 C CA . ASP A 1 104 ? 6.362 9.254 -17.188 1.00 91.56 104 ASP A CA 1
ATOM 804 C C . ASP A 1 104 ? 5.220 8.616 -16.394 1.00 91.56 104 ASP A C 1
ATOM 806 O O . ASP A 1 104 ? 5.124 8.838 -15.186 1.00 91.56 104 ASP A O 1
ATOM 810 N N . LEU A 1 105 ? 4.399 7.771 -17.028 1.00 91.88 105 LEU A N 1
ATOM 811 C CA . LEU A 1 105 ? 3.430 6.938 -16.317 1.00 91.88 105 LEU A CA 1
ATOM 812 C C . LEU A 1 105 ? 4.130 6.033 -15.299 1.00 91.88 105 LEU A C 1
ATOM 814 O O . LEU A 1 105 ? 3.813 6.090 -14.116 1.00 91.88 105 LEU A O 1
ATOM 818 N N . TYR A 1 106 ? 5.115 5.245 -15.728 1.00 92.56 106 TYR A N 1
ATOM 819 C CA . TYR A 1 106 ? 5.816 4.317 -14.837 1.00 92.56 106 TYR A CA 1
ATOM 820 C C . TYR A 1 106 ? 6.555 5.036 -13.699 1.00 92.56 106 TYR A C 1
ATOM 822 O O . TYR A 1 106 ? 6.669 4.488 -12.604 1.00 92.56 106 TYR A O 1
ATOM 830 N N . ARG A 1 107 ? 7.050 6.261 -13.927 1.00 95.00 107 ARG A N 1
ATOM 831 C CA . ARG A 1 107 ? 7.631 7.098 -12.866 1.00 95.00 107 ARG A CA 1
ATOM 832 C C . ARG A 1 107 ? 6.583 7.472 -11.827 1.00 95.00 107 ARG A C 1
ATOM 834 O O . ARG A 1 107 ? 6.830 7.250 -10.649 1.00 95.00 107 ARG A O 1
ATOM 841 N N . ARG A 1 108 ? 5.416 7.967 -12.256 1.00 95.81 108 ARG A N 1
ATOM 842 C CA . ARG A 1 108 ? 4.317 8.313 -11.342 1.00 95.81 108 ARG A CA 1
ATOM 843 C C . ARG A 1 108 ? 3.834 7.105 -10.548 1.00 95.81 108 ARG A C 1
ATOM 845 O O . ARG A 1 108 ? 3.691 7.211 -9.338 1.00 95.81 108 ARG A O 1
ATOM 852 N N . GLU A 1 109 ? 3.644 5.963 -11.203 1.00 95.81 109 GLU A N 1
ATOM 853 C CA . GLU A 1 109 ? 3.208 4.735 -10.527 1.00 95.81 109 GLU A CA 1
ATOM 854 C C . GLU A 1 109 ? 4.254 4.227 -9.528 1.00 95.81 109 GLU A C 1
ATOM 856 O O . GLU A 1 109 ? 3.911 3.817 -8.420 1.00 95.81 109 GLU A O 1
ATOM 861 N N . ARG A 1 110 ? 5.546 4.303 -9.875 1.00 96.12 110 ARG A N 1
ATOM 862 C CA . ARG A 1 110 ? 6.633 3.996 -8.936 1.00 96.12 110 ARG A CA 1
ATOM 863 C C . ARG A 1 110 ? 6.591 4.924 -7.726 1.00 96.12 110 ARG A C 1
ATOM 865 O O . ARG A 1 110 ? 6.683 4.440 -6.603 1.00 96.12 110 ARG A O 1
ATOM 872 N N . ASP A 1 111 ? 6.509 6.230 -7.957 1.00 96.50 111 ASP A N 1
ATOM 873 C CA . ASP A 1 111 ? 6.545 7.230 -6.889 1.00 96.50 111 ASP A CA 1
ATOM 874 C C . ASP A 1 111 ? 5.341 7.047 -5.960 1.00 96.50 111 ASP A C 1
ATOM 876 O O . ASP A 1 111 ? 5.508 6.950 -4.748 1.00 96.50 111 ASP A O 1
ATOM 880 N N . HIS A 1 112 ? 4.156 6.814 -6.530 1.00 93.94 112 HIS A N 1
ATOM 881 C CA . HIS A 1 112 ? 2.960 6.472 -5.771 1.00 93.94 112 HIS A CA 1
ATOM 882 C C . HIS A 1 112 ? 3.126 5.194 -4.931 1.00 93.94 112 HIS A C 1
ATOM 884 O O . HIS A 1 112 ? 2.746 5.177 -3.757 1.00 93.94 112 HIS A O 1
ATOM 890 N N . ALA A 1 113 ? 3.710 4.129 -5.493 1.00 94.94 113 ALA A N 1
ATOM 891 C CA . ALA A 1 113 ? 3.964 2.889 -4.759 1.00 94.94 113 ALA A CA 1
ATOM 892 C C . ALA A 1 113 ? 4.958 3.092 -3.602 1.00 94.94 113 ALA A C 1
ATOM 894 O O . ALA A 1 113 ? 4.739 2.558 -2.514 1.00 94.94 113 ALA A O 1
ATOM 895 N N . CYS A 1 114 ? 6.014 3.885 -3.814 1.00 96.50 114 CYS A N 1
ATOM 896 C CA . CYS A 1 114 ? 6.984 4.248 -2.781 1.00 96.50 114 CYS A CA 1
ATOM 897 C C . CYS A 1 114 ? 6.335 5.057 -1.649 1.00 96.50 114 CYS A C 1
ATOM 899 O O . CYS A 1 114 ? 6.493 4.702 -0.4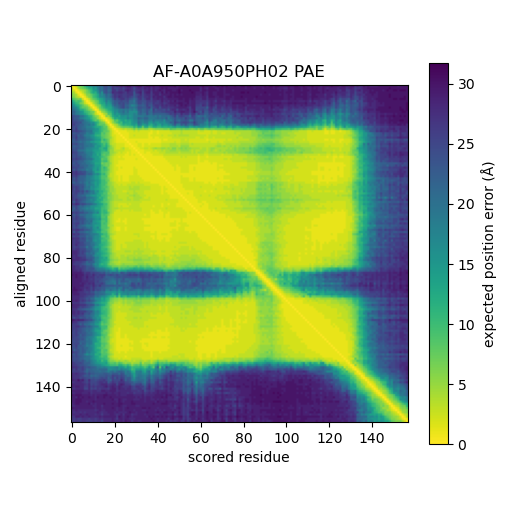81 1.00 96.50 114 CYS A O 1
ATOM 901 N N . ASP A 1 115 ? 5.570 6.097 -1.979 1.00 96.19 115 ASP A N 1
ATOM 902 C CA . ASP A 1 115 ? 4.915 6.954 -0.985 1.00 96.19 115 ASP A CA 1
ATOM 903 C C . ASP A 1 115 ? 3.888 6.163 -0.163 1.00 96.19 115 ASP A C 1
ATOM 905 O O . ASP A 1 115 ? 3.868 6.222 1.070 1.00 96.19 115 ASP A O 1
ATOM 909 N N . THR A 1 116 ? 3.086 5.337 -0.840 1.00 97.06 116 THR A N 1
ATOM 910 C CA . THR A 1 116 ? 2.110 4.456 -0.186 1.00 97.06 116 THR A CA 1
ATOM 911 C C . THR A 1 116 ? 2.806 3.417 0.697 1.00 97.06 116 THR A C 1
ATOM 913 O O . THR A 1 116 ? 2.331 3.109 1.790 1.00 97.06 116 THR A O 1
ATOM 916 N N . LEU A 1 117 ? 3.955 2.881 0.273 1.00 97.94 117 LEU A N 1
ATOM 917 C CA . LEU A 1 117 ? 4.744 1.952 1.083 1.00 97.94 117 LEU A CA 1
ATOM 918 C C . LEU A 1 117 ? 5.230 2.607 2.383 1.00 97.94 117 LEU A C 1
ATOM 920 O O . LEU A 1 117 ? 5.138 1.990 3.446 1.00 97.94 117 LEU A O 1
ATOM 924 N N . GLU A 1 118 ? 5.725 3.842 2.322 1.00 97.38 118 GLU A N 1
ATOM 925 C CA . GLU A 1 118 ? 6.154 4.570 3.519 1.00 97.38 118 GLU A CA 1
ATOM 926 C C . GLU A 1 118 ? 4.975 4.869 4.457 1.00 97.38 118 GLU A C 1
ATOM 928 O O . GLU A 1 118 ? 5.081 4.634 5.664 1.00 97.38 118 GLU A O 1
ATOM 933 N N . GLN A 1 119 ? 3.815 5.254 3.916 1.00 97.69 119 GLN A N 1
ATOM 934 C CA . GLN A 1 119 ? 2.573 5.385 4.689 1.00 97.69 119 GLN A CA 1
ATOM 935 C C . GLN A 1 119 ? 2.202 4.082 5.412 1.00 97.69 119 GLN A C 1
ATOM 937 O O . GLN A 1 119 ? 1.906 4.084 6.609 1.00 97.69 119 GLN A O 1
ATOM 942 N N . VAL A 1 120 ? 2.252 2.943 4.713 1.00 98.12 120 VAL A N 1
ATOM 943 C CA . VAL A 1 120 ? 1.929 1.634 5.303 1.00 98.12 120 VAL A CA 1
ATOM 944 C C . VAL A 1 120 ? 2.927 1.261 6.401 1.00 98.12 120 VAL A C 1
ATOM 946 O O . VAL A 1 120 ? 2.509 0.761 7.444 1.00 98.12 120 VAL A O 1
ATOM 949 N N . LYS A 1 121 ? 4.224 1.547 6.228 1.00 97.00 121 LYS A N 1
ATOM 950 C CA . LYS A 1 121 ? 5.244 1.319 7.269 1.00 97.00 121 LYS A CA 1
ATOM 951 C C . LYS A 1 121 ? 4.986 2.143 8.532 1.00 97.00 121 LYS A C 1
ATOM 953 O O . LYS A 1 121 ? 5.202 1.635 9.634 1.00 97.00 121 LYS A O 1
ATOM 958 N N . LEU A 1 122 ? 4.534 3.392 8.395 1.00 96.31 122 LEU A N 1
ATOM 959 C CA . LEU A 1 122 ? 4.161 4.236 9.537 1.00 96.31 122 LEU A CA 1
ATOM 960 C C . LEU A 1 122 ? 2.958 3.652 10.286 1.00 96.31 122 LEU A C 1
ATOM 962 O O . LEU A 1 122 ? 3.001 3.513 11.509 1.00 96.31 122 LEU A O 1
ATOM 966 N N . VAL A 1 123 ? 1.920 3.240 9.555 1.00 96.75 123 VAL A N 1
ATOM 967 C CA . VAL A 1 123 ? 0.727 2.612 10.140 1.00 96.75 123 VAL A CA 1
ATOM 968 C C . VAL A 1 123 ? 1.066 1.279 10.814 1.00 96.75 123 VAL A C 1
ATOM 970 O O . VAL A 1 123 ? 0.619 1.039 11.932 1.00 96.75 123 VAL A O 1
ATOM 973 N N . GLU A 1 124 ? 1.879 0.422 10.189 1.00 96.25 124 GLU A N 1
ATOM 974 C CA . GLU A 1 124 ? 2.320 -0.854 10.776 1.00 96.25 124 GLU A CA 1
ATOM 975 C C . GLU A 1 124 ? 3.076 -0.641 12.094 1.00 96.25 124 GLU A C 1
ATOM 977 O O . GLU A 1 124 ? 2.823 -1.344 13.079 1.00 96.25 124 GLU A O 1
ATOM 982 N N . ARG A 1 125 ? 3.976 0.348 12.132 1.00 95.44 125 ARG A N 1
ATOM 983 C CA . ARG A 1 125 ? 4.719 0.705 13.346 1.00 95.44 125 ARG A CA 1
ATOM 984 C C . ARG A 1 125 ? 3.776 1.165 14.453 1.00 95.44 125 ARG A C 1
ATOM 986 O O . ARG A 1 125 ? 3.840 0.637 15.556 1.00 95.44 125 ARG A O 1
ATOM 993 N N . CYS A 1 126 ? 2.846 2.057 14.129 1.00 93.94 126 CYS A N 1
ATOM 994 C CA . CYS A 1 126 ? 1.862 2.544 15.086 1.00 93.94 126 CYS A CA 1
ATOM 995 C C . CYS A 1 126 ? 0.953 1.421 15.620 1.00 93.94 126 CYS A C 1
ATOM 997 O O . CYS A 1 126 ? 0.707 1.340 16.818 1.00 93.94 126 CYS A O 1
ATOM 999 N N . LEU A 1 127 ? 0.487 0.508 14.760 1.00 91.94 127 LEU A N 1
ATOM 1000 C CA . LEU A 1 127 ? -0.285 -0.664 15.192 1.00 91.94 127 LEU A CA 1
ATOM 1001 C C . LEU A 1 127 ? 0.513 -1.580 16.130 1.00 91.94 127 LEU A C 1
ATOM 1003 O O . LEU A 1 127 ? -0.074 -2.204 17.012 1.00 91.94 127 LEU A O 1
ATOM 1007 N N . THR A 1 128 ? 1.828 -1.677 15.925 1.00 91.25 128 THR A N 1
ATOM 1008 C CA . THR A 1 128 ? 2.720 -2.448 16.800 1.00 91.25 128 THR A CA 1
ATOM 1009 C C . THR A 1 128 ? 2.822 -1.785 18.173 1.00 91.25 128 THR A C 1
ATOM 1011 O O . THR A 1 128 ? 2.567 -2.439 19.177 1.00 91.25 128 THR A O 1
ATOM 1014 N N . GLU A 1 129 ? 3.071 -0.475 18.209 1.00 87.38 129 GLU A N 1
ATOM 1015 C CA . GLU A 1 129 ? 3.166 0.313 19.446 1.00 87.38 129 GLU A CA 1
ATOM 1016 C C . GLU A 1 129 ? 1.843 0.314 20.241 1.00 87.38 129 GLU A C 1
ATOM 1018 O O . GLU A 1 129 ? 1.842 0.075 21.445 1.00 87.38 129 GLU A O 1
ATOM 1023 N N . VAL A 1 130 ? 0.692 0.477 19.573 1.00 76.62 130 VAL A N 1
ATOM 1024 C CA . VAL A 1 130 ? -0.638 0.384 20.212 1.00 76.62 130 VAL A CA 1
ATOM 1025 C C . VAL A 1 130 ? -0.919 -1.028 20.740 1.00 76.62 130 VAL A C 1
ATOM 1027 O O . VAL A 1 130 ? -1.571 -1.193 21.772 1.00 76.62 130 VAL A O 1
ATOM 1030 N N . GLY A 1 131 ? -0.452 -2.059 20.031 1.00 69.06 131 GLY A N 1
ATOM 1031 C CA . GLY A 1 131 ? -0.583 -3.454 20.447 1.00 69.06 131 GLY A CA 1
ATOM 1032 C C . GLY A 1 131 ? 0.239 -3.792 21.692 1.00 69.06 131 GLY A C 1
ATOM 1033 O O . GLY A 1 131 ? -0.226 -4.581 22.515 1.00 69.06 131 GLY A O 1
ATOM 1034 N N . ASP A 1 132 ? 1.409 -3.170 21.849 1.00 58.81 132 ASP A N 1
ATOM 1035 C CA . ASP A 1 132 ? 2.270 -3.313 23.028 1.00 58.81 132 ASP A CA 1
ATOM 1036 C C . ASP A 1 132 ? 1.678 -2.628 24.278 1.00 58.81 132 ASP A C 1
ATOM 1038 O O . ASP A 1 132 ? 1.910 -3.084 25.400 1.00 58.81 132 ASP A O 1
ATOM 1042 N N . ASP A 1 133 ? 0.860 -1.585 24.099 1.00 54.62 133 ASP A N 1
ATOM 1043 C CA . ASP A 1 133 ? 0.177 -0.866 25.187 1.00 54.62 133 ASP A CA 1
ATOM 1044 C C . ASP A 1 133 ? -1.100 -1.567 25.706 1.00 54.62 133 ASP A C 1
ATOM 1046 O O . ASP A 1 133 ? -1.620 -1.221 26.775 1.00 54.62 133 ASP A O 1
ATOM 1050 N N . LEU A 1 134 ? -1.619 -2.579 24.999 1.00 43.91 134 LEU A N 1
ATOM 1051 C CA . LEU A 1 134 ? -2.741 -3.395 25.474 1.00 43.91 134 LEU A CA 1
ATOM 1052 C C . LEU A 1 134 ? -2.241 -4.485 26.442 1.00 43.91 134 LEU A C 1
ATOM 1054 O O . LEU A 1 134 ? -1.257 -5.166 26.149 1.00 43.91 134 LEU A O 1
ATOM 1058 N N . PRO A 1 135 ? -2.918 -4.735 27.585 1.00 36.88 135 PRO A N 1
ATOM 1059 C CA . PRO A 1 135 ? -2.530 -5.811 28.48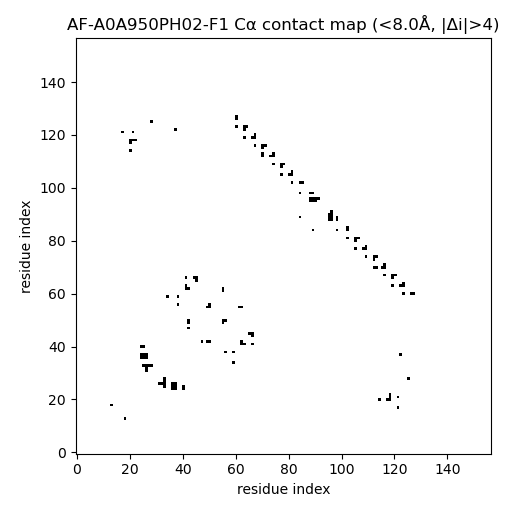9 1.00 36.88 135 PRO A CA 1
ATOM 1060 C C . PRO A 1 135 ? -2.580 -7.144 27.739 1.00 36.88 135 PRO A C 1
ATOM 1062 O O . PRO A 1 135 ? -3.647 -7.629 27.363 1.00 36.88 135 PRO A O 1
ATOM 1065 N N . VAL A 1 136 ? -1.401 -7.724 27.507 1.00 47.00 136 VAL A N 1
ATOM 1066 C CA . VAL A 1 136 ? -1.222 -8.987 26.792 1.00 47.00 136 VAL A CA 1
ATOM 1067 C C . VAL A 1 136 ? -2.074 -10.063 27.464 1.00 47.00 136 VAL A C 1
ATOM 1069 O O . VAL A 1 136 ? -1.720 -10.587 28.523 1.00 47.00 136 VAL A O 1
ATOM 1072 N N . HIS A 1 137 ? -3.184 -10.451 26.832 1.00 47.34 137 HIS A N 1
ATOM 1073 C CA . HIS A 1 137 ? -3.799 -11.744 27.101 1.00 47.34 137 HIS A CA 1
ATOM 1074 C C . HIS A 1 137 ? -2.824 -12.812 26.608 1.00 47.34 137 HIS A C 1
ATOM 1076 O O . HIS A 1 137 ? -2.843 -13.239 25.454 1.00 47.34 137 HIS A O 1
ATOM 1082 N N . ARG A 1 138 ? -1.911 -13.201 27.501 1.00 46.59 138 ARG A N 1
ATOM 1083 C CA . ARG A 1 138 ? -0.970 -14.293 27.293 1.00 46.59 138 ARG A CA 1
ATOM 1084 C C . ARG A 1 138 ? -1.804 -15.560 27.127 1.00 46.59 138 ARG A C 1
ATOM 1086 O O . ARG A 1 138 ? -2.311 -16.103 28.106 1.00 46.59 138 ARG A O 1
ATOM 1093 N N . HIS A 1 139 ? -1.980 -16.007 25.887 1.00 45.03 139 HIS A N 1
ATOM 1094 C CA . HIS A 1 139 ? -2.487 -17.349 25.643 1.00 45.03 139 HIS A CA 1
ATOM 1095 C C . HIS A 1 139 ? -1.531 -18.338 26.331 1.00 45.03 139 HIS A C 1
ATOM 1097 O O . HIS A 1 139 ? -0.312 -18.194 26.178 1.00 45.03 139 HIS A O 1
ATOM 1103 N N . PRO A 1 140 ? -2.039 -19.303 27.120 1.00 36.44 140 PRO A N 1
ATOM 1104 C CA . PRO A 1 140 ? -1.192 -20.367 27.638 1.00 36.44 140 PRO A CA 1
ATOM 1105 C C . PRO A 1 140 ? -0.549 -21.109 26.455 1.00 36.44 140 PRO A C 1
ATOM 1107 O O . PRO A 1 140 ? -1.161 -21.173 25.382 1.00 36.44 140 PRO A O 1
ATOM 1110 N N . PRO A 1 141 ? 0.680 -21.632 26.613 1.00 39.81 141 PRO A N 1
ATOM 1111 C CA . PRO A 1 141 ? 1.335 -22.378 25.550 1.00 39.81 141 PRO A CA 1
ATOM 1112 C C . PRO A 1 141 ? 0.411 -23.510 25.101 1.00 39.81 141 PRO A C 1
ATOM 1114 O O . PRO A 1 141 ? -0.068 -24.292 25.920 1.00 39.81 141 PRO A O 1
ATOM 1117 N N . VAL A 1 142 ? 0.131 -23.563 23.798 1.00 50.62 142 VAL A N 1
ATOM 1118 C CA . VAL A 1 142 ? -0.517 -24.723 23.190 1.00 50.62 142 VAL A CA 1
ATOM 1119 C C . VAL A 1 142 ? 0.449 -25.885 23.378 1.00 50.62 142 VAL A C 1
ATOM 1121 O O . VAL A 1 142 ? 1.545 -25.888 22.822 1.00 50.62 142 VAL A O 1
ATOM 1124 N N . GLU A 1 143 ? 0.072 -26.829 24.232 1.00 43.41 143 GLU A N 1
ATOM 1125 C CA . GLU A 1 143 ? 0.810 -28.062 24.475 1.00 43.41 143 GLU A CA 1
ATOM 1126 C C . GLU A 1 143 ? 0.717 -28.923 23.207 1.00 43.41 143 GLU A C 1
ATOM 1128 O O . GLU A 1 143 ? -0.245 -29.657 22.993 1.00 43.41 143 GLU A O 1
ATOM 1133 N N . THR A 1 144 ? 1.695 -28.778 22.309 1.00 49.59 144 THR A N 1
ATOM 1134 C CA . THR A 1 144 ? 1.762 -29.507 21.027 1.00 49.59 144 THR A CA 1
ATOM 1135 C C . THR A 1 144 ? 2.103 -30.995 21.203 1.00 49.59 144 THR A C 1
ATOM 1137 O O . THR A 1 144 ? 2.252 -31.720 20.221 1.00 49.59 144 THR A O 1
ATOM 1140 N N . ASP A 1 145 ? 2.203 -31.497 22.432 1.00 49.03 145 ASP A N 1
ATOM 1141 C CA . ASP A 1 145 ? 2.620 -32.871 22.701 1.00 49.03 145 ASP A CA 1
ATOM 1142 C C . ASP A 1 145 ? 1.413 -33.805 22.850 1.00 49.03 145 ASP A C 1
ATOM 1144 O O . ASP A 1 145 ? 1.115 -34.309 23.930 1.00 49.03 145 ASP A O 1
ATOM 1148 N N . ARG A 1 146 ? 0.644 -33.976 21.763 1.00 51.28 146 ARG A N 1
ATOM 1149 C CA . ARG A 1 146 ? -0.372 -35.046 21.647 1.00 51.28 146 ARG A CA 1
ATOM 1150 C C . ARG A 1 146 ? -0.881 -35.308 20.225 1.00 51.28 146 ARG A C 1
ATOM 1152 O O . ARG A 1 146 ? -2.011 -35.763 20.050 1.00 51.28 146 ARG A O 1
ATOM 1159 N N . ILE A 1 147 ? -0.055 -35.106 19.194 1.00 45.12 147 ILE A N 1
ATOM 1160 C CA . ILE A 1 147 ? -0.323 -35.764 17.904 1.00 45.12 147 ILE A CA 1
ATOM 1161 C C . ILE A 1 147 ? 0.175 -37.201 18.028 1.00 45.12 147 ILE A C 1
ATOM 1163 O O . ILE A 1 147 ? 1.355 -37.511 17.891 1.00 45.12 147 ILE A O 1
ATOM 1167 N N . ALA A 1 148 ? -0.772 -38.057 18.394 1.00 49.75 148 ALA A N 1
ATOM 1168 C CA . ALA A 1 148 ? -0.597 -39.477 18.583 1.00 49.75 148 ALA A CA 1
ATOM 1169 C C . ALA A 1 148 ? 0.026 -40.152 17.351 1.00 49.75 148 ALA A C 1
ATOM 1171 O O . ALA A 1 148 ? -0.450 -40.026 16.224 1.00 49.75 148 ALA A O 1
ATOM 1172 N N . HIS A 1 149 ? 1.083 -40.907 17.636 1.00 52.97 149 HIS A N 1
ATOM 1173 C CA . HIS A 1 149 ? 1.485 -42.162 17.014 1.00 52.97 149 HIS A CA 1
ATOM 1174 C C . HIS A 1 149 ? 0.432 -42.771 16.062 1.00 52.97 149 HIS A C 1
ATOM 1176 O O . HIS A 1 149 ? -0.560 -43.351 16.503 1.00 52.97 149 HIS A O 1
ATOM 1182 N N . ILE A 1 150 ? 0.676 -42.676 14.753 1.00 52.03 150 ILE A N 1
ATOM 1183 C CA . ILE A 1 150 ? -0.036 -43.450 13.729 1.00 52.03 150 ILE A CA 1
ATOM 1184 C C . ILE A 1 150 ? 0.735 -44.770 13.550 1.00 52.03 150 ILE A C 1
ATOM 1186 O O . ILE A 1 150 ? 1.876 -44.724 13.085 1.00 52.03 150 ILE A O 1
ATOM 1190 N N . PRO A 1 151 ? 0.182 -45.947 13.902 1.00 56.34 151 PRO A N 1
ATOM 1191 C CA . PRO A 1 151 ? 0.842 -47.214 13.610 1.00 56.34 151 PRO A CA 1
ATOM 1192 C C . PRO A 1 151 ? 0.736 -47.543 12.106 1.00 56.34 151 PRO A C 1
ATOM 1194 O O . PRO A 1 151 ? -0.280 -47.225 11.478 1.00 56.34 151 PRO A O 1
ATOM 1197 N N . PRO A 1 152 ? 1.754 -48.186 11.501 1.00 56.19 152 PRO A N 1
ATOM 1198 C CA . PRO A 1 152 ? 1.747 -48.500 10.076 1.00 56.19 152 PRO A CA 1
ATOM 1199 C C . PRO A 1 152 ? 0.690 -49.561 9.745 1.00 56.19 152 PRO A C 1
ATOM 1201 O O . PRO A 1 152 ? 0.591 -50.595 10.409 1.00 56.19 152 PRO A O 1
ATOM 1204 N N . GLN A 1 153 ? -0.088 -49.316 8.689 1.00 60.97 153 GLN A N 1
ATOM 1205 C CA . GLN A 1 153 ? -1.071 -50.273 8.188 1.00 60.97 153 GLN A CA 1
ATOM 1206 C C . GLN A 1 153 ? -0.384 -51.450 7.482 1.00 60.97 153 GLN A C 1
ATOM 1208 O O . GLN A 1 153 ? 0.492 -51.262 6.638 1.00 60.97 153 GLN A O 1
ATOM 1213 N N . ARG A 1 154 ? -0.790 -52.677 7.832 1.00 56.75 154 ARG A N 1
ATOM 1214 C CA . ARG A 1 154 ? -0.372 -53.915 7.156 1.00 56.75 154 ARG A CA 1
ATOM 1215 C C . ARG A 1 154 ? -0.972 -53.973 5.748 1.00 56.75 154 ARG A C 1
ATOM 1217 O O . ARG A 1 154 ? -2.181 -53.831 5.595 1.00 56.75 154 ARG A O 1
ATOM 1224 N N . ALA A 1 155 ? -0.132 -54.237 4.750 1.00 53.56 155 ALA A N 1
ATOM 1225 C CA . ALA A 1 155 ? -0.560 -54.543 3.387 1.00 53.56 155 ALA A CA 1
ATOM 1226 C C . ALA A 1 155 ? -1.269 -55.916 3.316 1.00 53.56 155 ALA A C 1
ATOM 1228 O O . ALA A 1 155 ? -0.903 -56.815 4.083 1.00 53.56 155 ALA A O 1
ATOM 1229 N N . PRO A 1 156 ? -2.261 -56.102 2.423 1.00 63.53 156 PRO A N 1
ATOM 1230 C CA . PRO A 1 156 ? -2.859 -57.410 2.172 1.00 63.53 156 PRO A CA 1
ATOM 1231 C C . PRO A 1 156 ? -1.886 -58.303 1.384 1.00 63.53 156 PRO A C 1
ATOM 1233 O O . PRO A 1 156 ? -1.140 -57.810 0.537 1.00 63.53 156 PRO A O 1
ATOM 1236 N N . GLY A 1 157 ? -1.873 -59.592 1.739 1.00 60.91 157 GLY A N 1
ATOM 1237 C CA . GLY A 1 157 ? -1.013 -60.627 1.151 1.00 60.91 157 GLY A CA 1
ATOM 1238 C C . GLY A 1 157 ? -1.505 -61.196 -0.170 1.00 60.91 157 GLY A C 1
ATOM 1239 O O . GLY A 1 157 ? -2.591 -60.787 -0.637 1.00 60.91 157 GLY A O 1
#

Sequence (157 aa):
MTGPDPARPADSLPEPAAAANWPDAVHQPGSPGFERSVKSWLFDLAPPRCRYEDVLHRRTLELARLVRLRLEADTVAMHGGLRALVGDPVRTHGEFFDATELTDLYRRERDHACDTLEQVKLVERCLTEVGDDLPVHRHPPVETDRIAHIPPQRAPG

Radius of gyration: 24.5 Å; Cα contacts (8 Å, |Δi|>4): 83; chains: 1; bounding box: 30×77×87 Å

Secondary structure (DSSP, 8-state):
-PPPP----TT----HHHHHTS-TTSPPTTSTTHHHHHHHHHHHHS-GGGGG-HHHHH-HHHHHHHHHHHHHHHHHHHHHHHHHHHHS--EETTEE--HHHHHHHHHHHHHHHHHHHHHHHHHHHHHHHHHHTS----PPP---TT----PPPPPP-

Foldseek 3Di:
DDDDDPDPPPDPQPPVVLVVLADPQADGQPDPCRLVSLLVVLCVLDDVVVVVVVVCVVCVLVSLVVSLVVLVVVLVVLVVVLCCVVVDQDCDVNDGDDCPVVNVVSVVVNVVSVSVSVNSVSSSVSVVVVVVVDDDPPDDDPPPPDPDDDDDDDDDD

pLDDT: mean 78.75, std 20.65, range [36.44, 98.5]

Solvent-accessible surface area (backbone atoms only — not comparable to full-atom values): 9755 Å² total; per-residue (Å²): 138,82,77,85,81,79,72,79,78,94,66,83,63,71,58,77,72,57,61,74,54,51,52,88,76,37,57,57,86,93,44,93,58,19,70,58,27,43,48,52,50,51,54,72,72,33,63,74,72,56,81,74,39,68,66,44,76,77,31,56,62,58,42,38,51,52,43,38,57,47,33,54,52,49,37,55,50,35,56,51,51,50,52,50,60,74,74,40,86,58,66,62,94,85,41,86,60,80,57,63,66,58,49,53,49,45,48,52,54,31,51,51,35,49,54,52,34,54,27,42,52,53,51,41,51,50,51,50,56,56,55,70,72,44,85,77,80,74,72,74,80,80,80,78,87,72,82,71,86,79,79,86,80,81,79,86,132

Nearest PDB structures (foldseek):
  6xns-assembly1_B  TM=6.269E-01  e=4.263E+00  synthetic construct